Protein AF-A0A9D6CWF2-F1 (afdb_monomer)

pLDDT: mean 91.87, std 9.89, range [47.47, 98.5]

Structure (mmCIF, N/CA/C/O backbone):
data_AF-A0A9D6CWF2-F1
#
_entry.id   AF-A0A9D6CWF2-F1
#
loop_
_atom_site.group_PDB
_atom_site.id
_atom_site.type_symbol
_atom_site.label_atom_id
_atom_site.label_alt_id
_atom_site.label_comp_id
_atom_site.label_asym_id
_atom_site.label_entity_id
_atom_site.label_seq_id
_atom_site.pdbx_PDB_ins_code
_atom_site.Cartn_x
_atom_site.Cartn_y
_atom_site.Cartn_z
_atom_site.occupancy
_atom_site.B_iso_or_equiv
_atom_site.auth_seq_id
_atom_site.auth_comp_id
_atom_site.auth_asym_id
_atom_site.auth_atom_id
_atom_site.pdbx_PDB_model_num
ATOM 1 N N . MET A 1 1 ? 11.382 -7.520 1.191 1.00 77.56 1 MET A N 1
ATOM 2 C CA . MET A 1 1 ? 11.741 -6.749 -0.017 1.00 77.56 1 MET A CA 1
A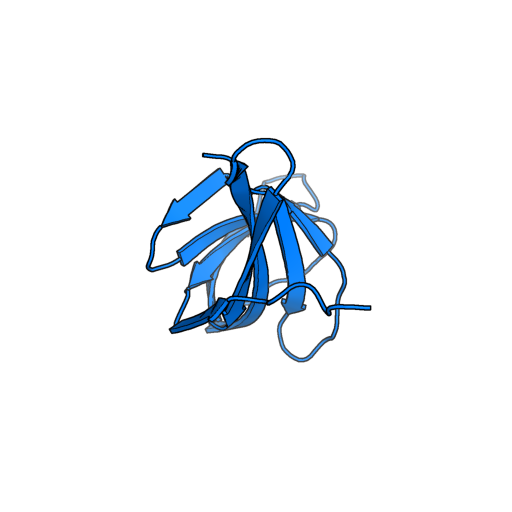TOM 3 C C . MET A 1 1 ? 11.028 -5.420 0.081 1.00 77.56 1 MET A C 1
ATOM 5 O O . MET A 1 1 ? 9.848 -5.424 0.424 1.00 77.56 1 MET A O 1
ATOM 9 N N . ASN A 1 2 ? 11.740 -4.332 -0.191 1.00 93.06 2 ASN A N 1
ATOM 10 C CA . ASN A 1 2 ? 11.192 -2.985 -0.156 1.00 93.06 2 ASN A CA 1
ATOM 11 C C . ASN A 1 2 ? 10.845 -2.573 -1.580 1.00 93.06 2 ASN A C 1
ATOM 13 O O . ASN A 1 2 ? 11.719 -2.524 -2.442 1.00 93.06 2 ASN A O 1
ATOM 17 N N . LEU A 1 3 ? 9.557 -2.369 -1.833 1.00 95.44 3 LEU A N 1
ATOM 18 C CA . LEU A 1 3 ? 9.043 -1.916 -3.114 1.00 95.44 3 LEU A CA 1
ATOM 19 C C . LEU A 1 3 ? 8.453 -0.521 -2.939 1.00 95.44 3 LEU A C 1
ATOM 21 O O . LEU A 1 3 ? 7.738 -0.305 -1.955 1.00 95.44 3 LEU A O 1
ATOM 25 N N . PRO A 1 4 ? 8.675 0.398 -3.889 1.00 96.94 4 PRO A N 1
ATOM 26 C CA . PRO A 1 4 ? 7.965 1.663 -3.906 1.00 96.94 4 PRO A CA 1
ATOM 27 C C . PRO A 1 4 ? 6.451 1.443 -3.944 1.00 96.94 4 PRO A C 1
ATOM 29 O O . PRO A 1 4 ? 5.931 0.669 -4.759 1.00 96.94 4 PRO A O 1
ATOM 32 N N . VAL A 1 5 ? 5.756 2.157 -3.065 1.00 97.69 5 VAL A N 1
ATOM 33 C CA . VAL A 1 5 ? 4.301 2.192 -2.946 1.00 97.69 5 VAL A CA 1
ATOM 34 C C . VAL A 1 5 ? 3.829 3.607 -3.236 1.00 97.69 5 VAL A C 1
ATOM 36 O O . VAL A 1 5 ? 4.324 4.567 -2.644 1.00 97.69 5 VAL A O 1
ATOM 39 N N . ARG A 1 6 ? 2.816 3.743 -4.091 1.00 97.94 6 ARG A N 1
ATOM 40 C CA . ARG A 1 6 ? 2.073 5.000 -4.236 1.00 97.94 6 ARG A CA 1
ATOM 41 C C . ARG A 1 6 ? 0.602 4.788 -3.931 1.00 97.94 6 ARG A C 1
ATOM 43 O O . ARG A 1 6 ? -0.106 4.170 -4.721 1.00 97.94 6 ARG A O 1
ATOM 50 N N . ILE A 1 7 ? 0.132 5.309 -2.810 1.00 98.06 7 ILE A N 1
ATOM 51 C CA . ILE A 1 7 ? -1.268 5.223 -2.396 1.00 98.06 7 ILE A CA 1
ATOM 52 C C . ILE A 1 7 ? -2.016 6.370 -3.062 1.00 98.06 7 ILE A C 1
ATOM 54 O O . ILE A 1 7 ? -1.629 7.527 -2.923 1.00 98.06 7 ILE A O 1
ATOM 58 N N . VAL A 1 8 ? -3.080 6.038 -3.794 1.00 98.06 8 VAL A N 1
ATOM 59 C CA . VAL A 1 8 ? -3.886 7.016 -4.546 1.00 98.06 8 VAL A CA 1
ATOM 60 C C . VAL A 1 8 ? -5.310 7.162 -4.025 1.00 98.06 8 VAL A C 1
ATOM 62 O O . VAL A 1 8 ? -6.027 8.100 -4.382 1.00 98.06 8 VAL A O 1
ATOM 65 N N . LYS A 1 9 ? -5.739 6.220 -3.184 1.00 97.94 9 LYS A N 1
ATOM 66 C CA . LYS A 1 9 ? -7.011 6.287 -2.477 1.00 97.94 9 LYS A CA 1
ATOM 67 C C . LYS A 1 9 ? -6.877 5.635 -1.114 1.00 97.94 9 LYS A C 1
ATOM 69 O O . LYS A 1 9 ? -6.435 4.491 -1.033 1.00 97.94 9 LYS A O 1
ATOM 74 N N . LEU A 1 10 ? -7.339 6.326 -0.083 1.00 97.25 10 LEU A N 1
ATOM 75 C CA . LEU A 1 10 ? -7.464 5.809 1.273 1.00 97.25 10 LEU A CA 1
ATOM 76 C C . LEU A 1 10 ? -8.852 6.194 1.784 1.00 97.25 10 LEU A C 1
ATOM 78 O O . LEU A 1 10 ? -9.272 7.340 1.627 1.00 97.25 10 LEU A O 1
ATOM 82 N N . LYS A 1 11 ? -9.607 5.239 2.339 1.00 95.12 11 LYS A N 1
ATOM 83 C CA . LYS A 1 11 ? -11.024 5.454 2.678 1.00 95.12 11 LYS A CA 1
ATOM 84 C C . LYS A 1 11 ? -11.793 5.913 1.421 1.00 95.12 11 LYS A C 1
ATOM 86 O O . LYS A 1 11 ? -11.805 5.227 0.396 1.00 95.12 11 LYS A O 1
ATOM 91 N N . GLN A 1 12 ? -12.447 7.069 1.466 1.00 93.06 12 GLN A N 1
ATOM 92 C CA . GLN A 1 12 ? -13.164 7.650 0.325 1.00 93.06 12 GLN A CA 1
ATOM 93 C C . GLN A 1 12 ? -12.410 8.819 -0.322 1.00 93.06 12 GLN A C 1
ATOM 95 O O . GLN A 1 12 ? -12.906 9.411 -1.279 1.00 93.06 12 GLN A O 1
ATOM 100 N N . GLU A 1 13 ? -11.192 9.096 0.135 1.00 95.25 13 GLU A N 1
ATOM 101 C CA . GLU A 1 13 ? -10.409 10.264 -0.250 1.00 95.25 13 GLU A CA 1
ATOM 102 C C . GLU A 1 13 ? -9.365 9.907 -1.306 1.00 95.25 13 GLU A C 1
ATOM 104 O O . GLU A 1 13 ? -8.776 8.821 -1.297 1.00 95.25 13 GLU A O 1
ATOM 109 N N . LYS A 1 14 ? -9.144 10.833 -2.242 1.00 96.88 14 LYS A N 1
ATOM 110 C CA . LYS A 1 14 ? -8.004 10.767 -3.157 1.00 96.88 14 LYS A CA 1
ATOM 111 C C . LYS A 1 14 ? -6.788 11.333 -2.440 1.00 96.88 14 LYS A C 1
ATOM 113 O O . LYS A 1 14 ? -6.857 12.437 -1.913 1.00 96.88 14 LYS A O 1
ATOM 118 N N . VAL A 1 15 ? -5.693 10.594 -2.481 1.00 96.69 15 VAL A N 1
ATOM 119 C CA . VAL A 1 15 ? -4.417 10.953 -1.850 1.00 96.69 15 VAL A CA 1
ATOM 120 C C . VAL A 1 15 ? -3.279 10.747 -2.859 1.00 96.69 15 VAL A C 1
ATOM 122 O O . VAL A 1 15 ? -3.507 10.178 -3.925 1.00 96.69 15 VAL A O 1
ATOM 125 N N . ASP A 1 16 ? -2.070 11.225 -2.566 1.00 96.88 16 ASP A N 1
ATOM 126 C CA . ASP A 1 16 ? -0.846 10.877 -3.312 1.00 96.88 16 ASP A CA 1
ATOM 127 C C . ASP A 1 16 ? 0.298 10.668 -2.316 1.00 96.88 16 ASP A C 1
ATOM 129 O O . ASP A 1 16 ? 1.157 11.528 -2.132 1.00 96.88 16 ASP A O 1
ATOM 133 N N . ILE A 1 17 ? 0.260 9.535 -1.614 1.00 96.81 17 ILE A N 1
ATOM 134 C CA . ILE A 1 17 ? 1.253 9.195 -0.588 1.00 96.81 17 ILE A CA 1
ATOM 135 C C . ILE A 1 17 ? 2.283 8.266 -1.217 1.00 96.81 17 ILE A C 1
ATOM 137 O O . ILE A 1 17 ? 1.922 7.225 -1.774 1.00 96.81 17 ILE A O 1
ATOM 141 N N . ARG A 1 18 ? 3.564 8.624 -1.116 1.00 97.25 18 ARG A N 1
ATOM 142 C CA . ARG A 1 18 ? 4.689 7.796 -1.566 1.00 97.25 18 ARG A CA 1
ATOM 143 C C . ARG A 1 18 ? 5.406 7.225 -0.350 1.00 97.25 18 ARG A C 1
ATOM 145 O O . ARG A 1 18 ? 5.777 7.972 0.542 1.00 97.25 18 ARG A O 1
ATOM 152 N N . THR A 1 19 ? 5.581 5.911 -0.325 1.00 96.56 19 THR A N 1
ATOM 153 C CA . THR A 1 19 ? 6.256 5.181 0.756 1.00 96.56 19 THR A CA 1
ATOM 154 C C . THR A 1 19 ? 6.890 3.908 0.188 1.00 96.56 19 THR A C 1
ATOM 156 O O . THR A 1 19 ? 6.881 3.692 -1.025 1.00 96.56 19 THR A O 1
ATOM 159 N N . GLU A 1 20 ? 7.426 3.048 1.043 1.00 97.38 20 GLU A N 1
ATOM 160 C CA . GLU A 1 20 ? 7.954 1.740 0.669 1.00 97.38 20 GLU A CA 1
ATOM 161 C C . GLU A 1 20 ? 7.299 0.622 1.479 1.00 97.38 20 GLU A C 1
ATOM 163 O O . GLU A 1 20 ? 6.952 0.779 2.653 1.00 97.38 20 GLU A O 1
ATOM 168 N N . THR A 1 21 ? 7.156 -0.553 0.863 1.00 97.31 21 THR A N 1
ATOM 169 C CA . THR A 1 21 ? 6.738 -1.745 1.599 1.00 97.31 21 THR A CA 1
ATOM 170 C C . THR A 1 21 ? 7.824 -2.172 2.579 1.00 97.31 21 THR A C 1
ATOM 172 O O . THR A 1 21 ? 8.979 -2.336 2.203 1.00 97.31 21 THR A O 1
ATOM 175 N N . ARG A 1 22 ? 7.438 -2.507 3.805 1.00 96.12 22 ARG A N 1
ATOM 176 C CA . ARG A 1 22 ? 8.257 -3.313 4.720 1.00 96.12 22 ARG A CA 1
ATOM 177 C C . ARG A 1 22 ? 8.117 -4.809 4.413 1.00 96.12 22 ARG A C 1
ATOM 179 O O . ARG A 1 22 ? 9.078 -5.567 4.528 1.00 96.12 22 ARG A O 1
ATOM 186 N N . ASN A 1 23 ? 6.930 -5.243 3.983 1.00 93.88 23 ASN A N 1
ATOM 187 C CA . ASN A 1 23 ? 6.670 -6.607 3.519 1.00 93.88 23 ASN A CA 1
ATOM 188 C C . ASN A 1 23 ? 5.631 -6.595 2.387 1.00 93.88 23 ASN A C 1
ATOM 190 O O . ASN A 1 23 ? 4.748 -5.738 2.355 1.00 93.88 23 ASN A O 1
ATOM 194 N N . VAL A 1 24 ? 5.739 -7.543 1.460 1.00 95.44 24 VAL A N 1
ATOM 195 C CA . VAL A 1 24 ? 4.815 -7.720 0.342 1.00 95.44 24 VAL A CA 1
ATOM 196 C C . VAL A 1 24 ? 4.647 -9.205 0.032 1.00 95.44 24 VAL A C 1
ATOM 198 O O . VAL A 1 24 ? 5.601 -9.981 0.064 1.00 95.44 24 VAL A O 1
ATOM 201 N N . SER A 1 25 ? 3.417 -9.587 -0.290 1.00 93.81 25 SER A N 1
ATOM 202 C CA . SER A 1 25 ? 3.022 -10.917 -0.743 1.00 93.81 25 SER A CA 1
ATOM 203 C C . SER A 1 25 ? 1.989 -10.795 -1.866 1.00 93.81 25 SER A C 1
ATOM 205 O O . SER A 1 25 ? 1.564 -9.695 -2.219 1.00 93.81 25 SER A O 1
ATOM 207 N N . SER A 1 26 ? 1.532 -11.924 -2.407 1.00 90.38 26 SER A N 1
ATOM 208 C CA . SER A 1 26 ? 0.406 -11.939 -3.348 1.00 90.38 26 SER A CA 1
ATOM 209 C C . SER A 1 26 ? -0.922 -11.516 -2.709 1.00 90.38 26 SER A C 1
ATOM 211 O O . SER A 1 26 ? -1.804 -11.041 -3.419 1.00 90.38 26 SER A O 1
ATOM 213 N N . ALA A 1 27 ? -1.069 -11.686 -1.391 1.00 95.31 27 ALA A N 1
ATOM 214 C CA . ALA A 1 27 ? -2.308 -11.418 -0.663 1.00 95.31 27 ALA A CA 1
ATOM 215 C C . ALA A 1 27 ? -2.368 -10.009 -0.053 1.00 95.31 27 ALA A C 1
ATOM 217 O O . ALA A 1 27 ? -3.446 -9.546 0.323 1.00 95.31 27 ALA A O 1
ATOM 218 N N . GLY A 1 28 ? -1.235 -9.316 0.071 1.00 96.75 28 GLY A N 1
ATOM 219 C CA . GLY A 1 28 ? -1.186 -8.040 0.774 1.00 96.75 28 GLY A CA 1
ATOM 220 C C . GLY A 1 28 ? 0.194 -7.402 0.842 1.00 96.75 28 GLY A C 1
ATOM 221 O O . GLY A 1 28 ? 1.205 -8.024 0.512 1.00 96.75 28 GLY A O 1
ATOM 222 N N . ALA A 1 29 ? 0.220 -6.159 1.308 1.00 97.69 29 ALA A N 1
ATOM 223 C CA . ALA A 1 29 ? 1.424 -5.376 1.549 1.00 97.69 29 ALA A CA 1
ATOM 224 C C . ALA A 1 29 ? 1.339 -4.667 2.906 1.00 97.69 29 ALA A C 1
ATOM 226 O O . ALA A 1 29 ? 0.252 -4.336 3.375 1.00 97.69 29 ALA A O 1
ATOM 227 N N . TYR A 1 30 ? 2.492 -4.434 3.524 1.00 97.56 30 TYR A N 1
ATOM 228 C CA . TYR A 1 30 ? 2.623 -3.680 4.766 1.00 97.56 30 TYR A CA 1
ATOM 229 C C . TYR A 1 30 ? 3.616 -2.536 4.564 1.00 97.56 30 TYR A C 1
ATOM 231 O O . TYR A 1 30 ? 4.716 -2.770 4.059 1.00 97.56 30 TYR A O 1
ATOM 239 N N . PHE A 1 31 ? 3.228 -1.315 4.924 1.00 97.12 31 PHE A N 1
ATOM 240 C CA . PHE A 1 31 ? 4.002 -0.080 4.743 1.00 97.12 31 PHE A CA 1
ATOM 241 C C . PHE A 1 31 ? 3.638 0.945 5.825 1.00 97.12 31 PHE A C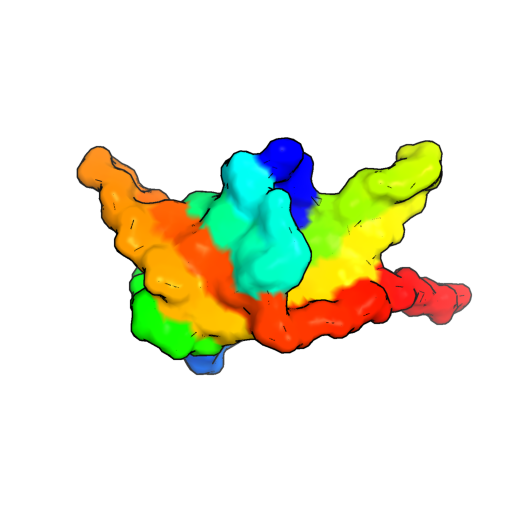 1
ATOM 243 O O . PHE A 1 31 ? 2.640 0.779 6.523 1.00 97.12 31 PHE A O 1
ATOM 250 N N . MET A 1 32 ? 4.443 2.000 5.953 1.00 95.62 32 MET A N 1
ATOM 251 C CA . MET A 1 32 ? 4.186 3.106 6.882 1.00 95.62 32 MET A CA 1
ATOM 252 C C . MET A 1 32 ? 3.616 4.305 6.134 1.00 95.62 32 MET A C 1
ATOM 254 O O . MET A 1 32 ? 4.067 4.600 5.024 1.00 95.62 32 MET A O 1
ATOM 258 N N . ILE A 1 33 ? 2.656 4.997 6.742 1.00 94.75 33 ILE A N 1
ATOM 259 C CA . ILE A 1 33 ? 2.150 6.286 6.261 1.00 94.75 33 ILE A CA 1
ATOM 260 C C . ILE A 1 33 ? 2.188 7.309 7.392 1.00 94.75 33 ILE A C 1
ATOM 262 O O . ILE A 1 33 ? 1.892 6.959 8.529 1.00 94.75 33 ILE A O 1
ATOM 266 N N . GLU A 1 34 ? 2.544 8.547 7.073 1.00 92.94 34 GLU A N 1
ATOM 267 C CA . GLU A 1 34 ? 2.618 9.674 8.011 1.00 92.94 34 GLU A CA 1
ATOM 268 C C . GLU A 1 34 ? 1.439 10.620 7.792 1.00 92.94 34 GLU A C 1
ATOM 270 O O . GLU A 1 34 ? 0.940 10.727 6.669 1.00 92.94 34 GLU A O 1
ATOM 275 N N . ASP A 1 35 ? 1.005 11.299 8.856 1.00 89.50 35 ASP A N 1
ATOM 276 C CA . ASP A 1 35 ? -0.023 12.349 8.829 1.00 89.50 35 ASP A CA 1
ATOM 277 C C . ASP A 1 35 ? -1.334 11.907 8.159 1.00 89.50 35 ASP A C 1
ATOM 279 O O . ASP A 1 35 ? -2.000 12.661 7.444 1.00 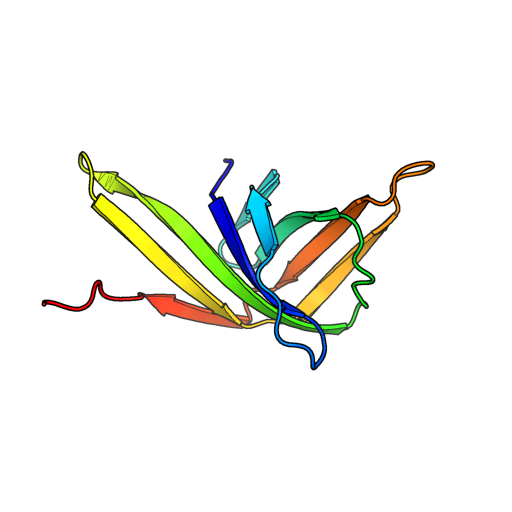89.50 35 ASP A O 1
ATOM 283 N N . GLN A 1 36 ? -1.697 10.639 8.355 1.00 90.94 36 GLN A N 1
ATOM 284 C CA . GLN A 1 36 ? -2.905 10.025 7.823 1.00 90.94 36 GLN A CA 1
ATOM 285 C C . GLN A 1 36 ? -3.571 9.162 8.885 1.00 90.94 36 GLN A C 1
ATOM 287 O O . GLN A 1 36 ? -2.907 8.492 9.667 1.00 90.94 36 GLN A O 1
ATOM 292 N N . GLU A 1 37 ? -4.899 9.102 8.828 1.00 91.69 37 GLU A N 1
ATOM 293 C CA . GLU A 1 37 ? -5.716 8.264 9.706 1.00 91.69 37 GLU A CA 1
ATOM 294 C C . GLU A 1 37 ? -6.338 7.114 8.894 1.00 91.69 37 GLU A C 1
ATOM 296 O O . GLU A 1 37 ? -7.460 7.246 8.370 1.00 91.69 37 GLU A O 1
ATOM 301 N N . PRO A 1 38 ? -5.606 6.001 8.691 1.00 93.69 38 PRO A N 1
ATOM 302 C CA . PRO A 1 38 ? -6.151 4.803 8.071 1.00 93.69 38 PRO A CA 1
ATOM 303 C C . PRO A 1 38 ? -7.157 4.139 9.015 1.00 93.69 38 PRO A C 1
ATOM 305 O O . PRO A 1 38 ? -7.018 4.175 10.232 1.00 93.69 38 PRO A O 1
ATOM 308 N N . LEU A 1 39 ? -8.167 3.481 8.448 1.00 95.88 39 LEU A N 1
ATOM 309 C CA . LEU A 1 39 ? -9.202 2.801 9.224 1.00 95.88 39 LEU A CA 1
ATOM 310 C C . LEU A 1 39 ? -9.267 1.323 8.822 1.00 95.88 39 LEU A C 1
ATOM 312 O O . LEU A 1 39 ? -9.410 1.047 7.627 1.00 95.88 39 LEU A O 1
ATOM 316 N N . PRO A 1 40 ? -9.209 0.363 9.765 1.00 97.06 40 PRO A N 1
ATOM 317 C CA . PRO A 1 40 ? -9.441 -1.045 9.461 1.00 97.06 40 PRO A CA 1
ATOM 318 C C . PRO A 1 40 ? -10.756 -1.272 8.701 1.00 97.06 40 PRO A C 1
ATOM 320 O O . PRO A 1 40 ? -11.787 -0.671 8.989 1.00 97.06 40 PRO A O 1
ATOM 323 N N . GLY A 1 41 ? -10.713 -2.129 7.685 1.00 97.75 41 GLY A N 1
ATOM 324 C CA . GLY A 1 41 ? -11.818 -2.409 6.768 1.00 97.75 41 GLY A CA 1
ATOM 325 C C . GLY A 1 41 ? -12.023 -1.369 5.661 1.00 97.75 41 GLY A C 1
ATOM 326 O O . GLY A 1 41 ? -12.716 -1.664 4.681 1.00 97.75 41 GLY A O 1
ATOM 327 N N . ALA A 1 42 ? -11.416 -0.181 5.759 1.00 97.88 42 ALA A N 1
ATOM 328 C CA . ALA A 1 42 ? -11.588 0.861 4.756 1.00 97.88 42 ALA A CA 1
ATOM 329 C C . ALA A 1 42 ? -10.939 0.473 3.419 1.00 97.88 42 ALA A C 1
ATOM 331 O O . ALA A 1 42 ? -9.877 -0.156 3.400 1.00 97.88 42 ALA A O 1
ATOM 332 N N . PRO A 1 43 ? -11.547 0.857 2.283 1.00 98.19 43 PRO A N 1
ATOM 333 C CA . PRO A 1 43 ? -10.965 0.587 0.981 1.00 98.19 43 PRO A CA 1
ATOM 334 C C . PRO A 1 43 ? -9.670 1.378 0.783 1.00 98.19 43 PRO A C 1
ATOM 336 O O . PRO A 1 43 ? -9.544 2.528 1.212 1.00 98.19 43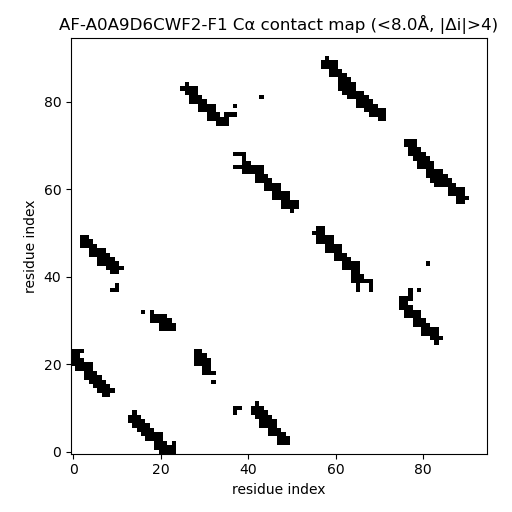 PRO A O 1
ATOM 339 N N . ILE A 1 44 ? -8.727 0.757 0.082 1.00 98.50 44 ILE A N 1
ATOM 340 C CA . ILE A 1 44 ? -7.445 1.353 -0.282 1.00 98.50 44 ILE A CA 1
ATOM 341 C C . ILE A 1 44 ? -7.106 1.002 -1.732 1.00 98.50 44 ILE A C 1
ATOM 343 O O . ILE A 1 44 ? -7.382 -0.102 -2.216 1.00 98.50 44 ILE A O 1
ATOM 347 N N . GLU A 1 45 ? -6.525 1.962 -2.441 1.00 98.38 45 GLU A N 1
ATOM 348 C CA . GLU A 1 45 ? -5.965 1.766 -3.772 1.00 98.38 45 GLU A CA 1
ATOM 349 C C . GLU A 1 45 ? -4.536 2.295 -3.796 1.00 98.38 45 GLU A C 1
ATOM 351 O O . GLU A 1 45 ? -4.278 3.445 -3.431 1.00 98.38 45 GLU A O 1
ATOM 356 N N . PHE A 1 46 ? -3.613 1.451 -4.238 1.00 98.19 46 PHE A N 1
ATOM 357 C CA . PHE A 1 46 ? -2.194 1.764 -4.260 1.00 98.19 46 PHE A CA 1
ATOM 358 C C . PHE A 1 46 ? -1.507 1.110 -5.452 1.00 98.19 46 PHE A C 1
ATOM 360 O O . PHE A 1 46 ? -1.997 0.130 -6.011 1.00 98.19 46 PHE A O 1
ATOM 367 N N . TYR A 1 47 ? -0.370 1.664 -5.842 1.00 97.81 47 TYR A N 1
ATOM 368 C CA . TYR A 1 47 ? 0.507 1.106 -6.854 1.00 97.81 47 TYR A CA 1
ATOM 369 C C . TYR A 1 47 ? 1.718 0.467 -6.187 1.00 97.81 47 TYR A C 1
ATOM 371 O O . TYR A 1 47 ? 2.275 1.059 -5.265 1.00 97.81 47 TYR A O 1
ATOM 379 N N . LEU A 1 48 ? 2.113 -0.715 -6.657 1.00 96.69 48 LEU A N 1
ATOM 380 C CA . LEU A 1 48 ? 3.388 -1.350 -6.325 1.00 96.69 48 LEU A CA 1
ATOM 381 C C . LEU A 1 48 ? 4.297 -1.316 -7.544 1.00 96.69 48 LEU A C 1
ATOM 383 O O . LEU A 1 48 ? 3.902 -1.788 -8.612 1.00 96.69 48 LEU A O 1
ATOM 387 N N . THR A 1 49 ? 5.518 -0.824 -7.369 1.00 95.50 49 THR A N 1
ATOM 388 C CA . THR A 1 49 ? 6.522 -0.796 -8.434 1.00 95.50 49 THR A CA 1
ATOM 389 C C . THR A 1 49 ? 7.548 -1.891 -8.204 1.00 95.50 49 THR A C 1
ATOM 391 O O . THR A 1 49 ? 8.310 -1.852 -7.243 1.00 95.50 49 THR A O 1
ATOM 394 N N . PHE A 1 50 ? 7.587 -2.868 -9.102 1.00 92.75 50 PHE A N 1
ATOM 395 C CA . PHE A 1 50 ? 8.565 -3.946 -9.084 1.00 92.75 50 PHE A CA 1
ATOM 396 C C . PHE A 1 50 ? 9.746 -3.592 -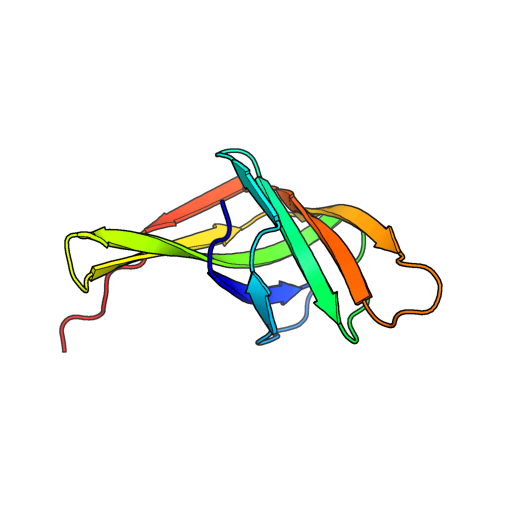9.993 1.00 92.75 50 PHE A C 1
ATOM 398 O O . PHE A 1 50 ? 9.523 -3.198 -11.148 1.00 92.75 50 PHE A O 1
ATOM 405 N N . PRO A 1 51 ? 10.994 -3.750 -9.516 1.00 87.81 51 PRO A N 1
ATOM 406 C CA . PRO A 1 51 ? 12.150 -3.684 -10.395 1.00 87.81 51 PRO A CA 1
ATOM 407 C C . PRO A 1 51 ? 12.078 -4.836 -11.407 1.00 87.81 51 PRO A C 1
ATOM 409 O O . PRO A 1 51 ? 11.818 -5.984 -11.043 1.00 87.81 51 PRO A O 1
ATOM 412 N N . HIS A 1 52 ? 12.285 -4.523 -12.683 1.00 83.81 52 HIS A N 1
ATOM 413 C CA . HIS A 1 52 ? 12.431 -5.491 -13.768 1.00 83.81 52 HIS A CA 1
ATOM 414 C C . HIS A 1 52 ? 13.807 -5.281 -14.430 1.00 83.81 52 HIS A C 1
ATOM 416 O O . HIS A 1 52 ? 14.605 -4.461 -13.986 1.00 83.81 52 HIS A O 1
ATOM 422 N N . GLU A 1 53 ? 14.122 -6.049 -15.471 1.00 79.94 53 GLU A N 1
ATOM 423 C CA . GLU A 1 53 ? 15.382 -5.962 -16.213 1.00 79.94 53 GLU A CA 1
ATOM 424 C C . GLU A 1 53 ? 15.812 -4.528 -16.572 1.00 79.94 53 GLU A C 1
ATOM 426 O O . GLU A 1 53 ? 15.064 -3.774 -17.210 1.00 79.94 53 GLU A O 1
ATOM 431 N N . LYS A 1 54 ? 17.081 -4.232 -16.261 1.00 77.75 54 LYS A N 1
ATOM 432 C CA . LYS A 1 54 ? 17.783 -2.971 -16.541 1.00 77.75 54 LYS A CA 1
ATOM 433 C C . LYS A 1 54 ? 17.047 -1.772 -15.929 1.00 77.75 54 LYS A C 1
ATOM 435 O O . LYS A 1 54 ? 17.061 -1.626 -14.716 1.00 77.75 54 LYS A O 1
ATOM 440 N N . ASP A 1 55 ? 16.386 -0.970 -16.763 1.00 72.94 55 ASP A N 1
ATOM 441 C CA . ASP A 1 55 ? 15.709 0.282 -16.392 1.00 72.94 55 ASP A CA 1
ATOM 442 C C . ASP A 1 55 ? 14.181 0.190 -16.523 1.00 72.94 55 ASP A C 1
ATOM 444 O O . ASP A 1 55 ? 13.472 1.199 -16.523 1.00 72.94 55 ASP A O 1
ATOM 448 N N . LYS A 1 56 ? 13.646 -1.021 -16.710 1.00 82.69 56 LYS A N 1
ATOM 449 C CA . LYS A 1 56 ? 12.202 -1.226 -16.806 1.00 82.69 56 LYS A CA 1
ATOM 450 C C . LYS A 1 56 ? 11.634 -1.482 -15.422 1.00 82.69 56 LYS A C 1
ATOM 452 O O . LYS A 1 56 ? 12.182 -2.248 -14.636 1.00 82.69 56 LYS A O 1
ATOM 457 N N . THR A 1 57 ? 10.484 -0.888 -15.158 1.00 89.88 57 THR A N 1
ATOM 458 C CA . THR A 1 57 ? 9.686 -1.181 -13.974 1.00 89.88 57 THR A CA 1
ATOM 459 C C . THR A 1 57 ? 8.357 -1.781 -14.390 1.00 89.88 57 THR A C 1
ATOM 461 O O . THR A 1 57 ? 7.818 -1.499 -15.465 1.00 89.88 57 THR A O 1
ATOM 464 N N . VAL A 1 58 ? 7.836 -2.647 -13.530 1.00 92.44 58 VAL A N 1
ATOM 465 C CA . VAL A 1 58 ? 6.478 -3.165 -13.647 1.00 92.44 58 VAL A CA 1
ATOM 466 C C . VAL A 1 58 ? 5.662 -2.525 -12.543 1.00 92.44 58 VAL A C 1
ATOM 468 O O . VAL A 1 58 ? 5.947 -2.727 -11.367 1.00 92.44 58 VAL A O 1
ATOM 471 N N . GLU A 1 59 ? 4.646 -1.755 -12.914 1.00 94.44 59 GLU A N 1
ATOM 472 C CA . GLU A 1 59 ? 3.735 -1.152 -11.948 1.00 94.44 59 GLU A CA 1
ATOM 473 C C . GLU A 1 59 ? 2.439 -1.971 -11.887 1.00 94.44 59 GLU A C 1
ATOM 475 O O . GLU A 1 59 ? 1.815 -2.276 -12.909 1.00 94.44 59 GLU A O 1
ATOM 480 N N . LEU A 1 60 ? 2.035 -2.351 -10.679 1.00 95.62 60 LEU A N 1
ATOM 481 C CA . LEU A 1 60 ? 0.757 -2.997 -10.409 1.00 95.62 60 LEU A CA 1
ATOM 482 C C . LEU A 1 60 ? -0.172 -2.002 -9.739 1.00 95.62 60 LEU A C 1
ATOM 484 O O . LEU A 1 60 ? 0.174 -1.451 -8.701 1.00 95.62 60 LEU A O 1
ATOM 488 N N . ARG A 1 61 ? -1.378 -1.826 -10.278 1.00 97.44 61 ARG A N 1
ATOM 489 C CA . ARG A 1 61 ? -2.464 -1.133 -9.583 1.00 97.44 61 ARG A CA 1
ATOM 490 C C . ARG A 1 61 ? -3.211 -2.135 -8.717 1.00 97.44 61 ARG A C 1
ATOM 492 O O . ARG A 1 61 ? -3.903 -3.000 -9.254 1.00 97.44 61 ARG A O 1
ATOM 499 N N . CYS A 1 62 ? -3.103 -1.992 -7.407 1.00 98.06 62 CYS A N 1
ATOM 500 C CA . CYS A 1 62 ? -3.717 -2.852 -6.406 1.00 98.06 62 CYS A CA 1
ATOM 501 C C . CYS A 1 62 ? -4.954 -2.186 -5.795 1.00 98.06 62 CYS A C 1
ATOM 503 O O . CYS A 1 62 ? -4.969 -0.986 -5.514 1.00 98.06 62 CYS A O 1
AT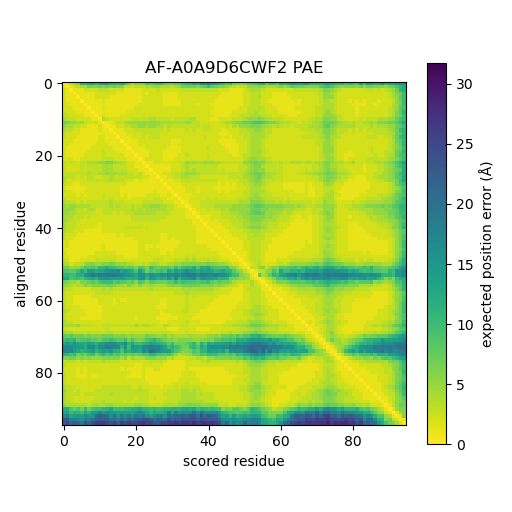OM 505 N N . ARG A 1 63 ? -6.000 -2.982 -5.572 1.00 98.12 63 ARG A N 1
ATOM 506 C CA . ARG A 1 63 ? -7.221 -2.600 -4.859 1.00 98.12 63 ARG A CA 1
ATOM 507 C C . ARG A 1 63 ? -7.503 -3.618 -3.772 1.00 98.12 63 ARG A C 1
ATOM 509 O O . ARG A 1 63 ? -7.501 -4.818 -4.043 1.00 98.12 63 ARG A O 1
ATOM 516 N N . GLY A 1 64 ? -7.813 -3.129 -2.584 1.00 97.94 64 GLY A N 1
ATOM 517 C CA . GLY A 1 64 ? -8.191 -3.969 -1.460 1.00 97.94 64 GLY A CA 1
ATOM 518 C C . GLY A 1 64 ? -8.685 -3.133 -0.296 1.00 97.94 64 GLY A C 1
ATOM 519 O O . GLY A 1 64 ? -9.339 -2.101 -0.492 1.00 97.94 64 GLY A O 1
ATOM 520 N N . ARG A 1 65 ? -8.379 -3.586 0.916 1.00 98.38 65 ARG A N 1
ATOM 521 C CA . ARG A 1 65 ? -8.795 -2.946 2.164 1.00 98.38 65 ARG A CA 1
ATOM 522 C C . ARG A 1 65 ? -7.651 -2.892 3.156 1.00 98.38 65 ARG A C 1
ATOM 524 O O . ARG A 1 65 ? -6.751 -3.726 3.129 1.00 98.38 65 ARG A O 1
ATOM 531 N N . VAL A 1 66 ? -7.723 -1.939 4.070 1.00 98.25 66 VAL A N 1
ATOM 532 C CA . VAL A 1 66 ? -6.884 -1.940 5.266 1.00 98.25 66 VAL A CA 1
ATOM 533 C C . VAL A 1 66 ? -7.313 -3.119 6.141 1.00 98.25 66 VAL A C 1
ATOM 535 O O . VAL A 1 66 ? -8.473 -3.211 6.528 1.00 98.25 66 VAL A O 1
ATOM 538 N N . VAL A 1 67 ? -6.400 -4.037 6.440 1.00 97.81 67 VAL A N 1
ATOM 539 C CA . VAL A 1 67 ? -6.653 -5.198 7.312 1.00 97.81 67 VAL A CA 1
ATOM 540 C C . VAL A 1 67 ? -6.157 -4.974 8.737 1.00 97.81 67 VAL A C 1
ATOM 542 O O . VAL A 1 67 ? -6.675 -5.582 9.667 1.00 97.81 67 VAL A O 1
ATOM 545 N N . ARG A 1 68 ? -5.164 -4.098 8.912 1.00 95.94 68 ARG A N 1
ATOM 546 C CA . ARG A 1 68 ? -4.544 -3.783 10.200 1.00 95.94 68 ARG A CA 1
ATOM 547 C C . ARG A 1 68 ? -3.987 -2.365 10.177 1.00 95.94 68 ARG A C 1
ATOM 549 O O . ARG A 1 68 ? -3.401 -1.970 9.170 1.00 95.94 68 ARG A O 1
ATOM 556 N N . VAL A 1 69 ? -4.127 -1.665 11.298 1.00 96.25 69 VAL A N 1
ATOM 557 C CA . VAL A 1 69 ? -3.425 -0.415 11.599 1.00 96.25 69 VAL A CA 1
ATOM 558 C C . VAL A 1 69 ? -2.632 -0.634 12.885 1.00 96.25 69 VAL A C 1
ATOM 560 O O . VAL A 1 69 ? -3.164 -1.194 13.839 1.00 96.25 69 VAL A O 1
ATOM 563 N N . GLU A 1 70 ? -1.360 -0.264 12.871 1.00 94.62 70 GLU A N 1
ATOM 564 C CA . GLU A 1 70 ? -0.468 -0.254 14.028 1.00 94.62 70 GLU A CA 1
ATOM 565 C C . GLU A 1 70 ? -0.063 1.193 14.281 1.00 94.62 70 GLU A C 1
ATOM 567 O O . GLU A 1 70 ? 0.600 1.804 13.443 1.00 94.62 70 GLU A O 1
ATOM 572 N N . GLU A 1 71 ? -0.480 1.742 15.413 1.00 87.81 71 GLU A N 1
ATOM 573 C CA . GLU A 1 71 ? 0.008 3.039 15.870 1.00 87.81 71 GLU A CA 1
ATOM 574 C C . GLU A 1 71 ? 1.450 2.877 16.355 1.00 87.81 71 GLU A C 1
ATOM 576 O O . GLU A 1 71 ? 1.792 1.884 17.004 1.00 87.81 71 GLU A O 1
ATOM 581 N N . VAL A 1 72 ? 2.309 3.828 15.996 1.00 82.12 72 VAL A N 1
ATOM 582 C CA . VAL A 1 72 ? 3.678 3.884 16.504 1.00 82.12 72 VAL A CA 1
ATOM 583 C C . VAL A 1 72 ? 3.714 4.950 17.591 1.00 82.12 72 VAL A C 1
ATOM 585 O O . VAL A 1 72 ? 3.500 6.128 17.314 1.00 82.12 72 VAL A O 1
ATOM 588 N N . ASP A 1 73 ? 3.943 4.526 18.836 1.00 72.25 73 ASP A N 1
ATOM 589 C CA . ASP A 1 73 ? 3.941 5.413 20.002 1.00 72.25 73 ASP A CA 1
ATOM 590 C C . ASP A 1 73 ? 4.866 6.622 19.794 1.00 72.25 73 ASP A C 1
ATOM 592 O O . ASP A 1 73 ? 6.072 6.479 19.591 1.00 72.25 73 ASP A O 1
ATOM 596 N N . GLY A 1 74 ? 4.294 7.825 19.889 1.00 66.56 74 GLY A N 1
ATOM 597 C CA . GLY A 1 74 ? 5.033 9.085 19.783 1.00 66.56 74 GLY A CA 1
ATOM 598 C C . GLY A 1 74 ? 5.349 9.547 18.356 1.00 66.56 74 GLY A C 1
ATOM 599 O O . GLY A 1 74 ? 5.980 10.593 18.205 1.00 66.56 74 GLY A O 1
ATOM 600 N N . GLU A 1 75 ? 4.896 8.831 17.325 1.00 73.94 75 GLU A N 1
ATOM 601 C CA . GLU A 1 75 ? 5.049 9.223 15.921 1.00 73.94 75 GLU A CA 1
ATOM 602 C C . GLU A 1 75 ? 3.689 9.551 15.285 1.00 73.94 75 GLU A C 1
ATOM 604 O O . GLU A 1 75 ? 2.658 8.986 15.640 1.00 73.94 75 GLU A O 1
ATOM 609 N N . THR A 1 76 ? 3.677 10.437 14.283 1.00 82.25 76 THR A N 1
ATOM 610 C CA . THR A 1 76 ? 2.496 10.637 13.416 1.00 82.25 76 THR A CA 1
ATOM 611 C C . THR A 1 76 ? 2.372 9.544 12.347 1.00 82.25 76 THR A C 1
ATOM 613 O O . THR A 1 76 ? 1.518 9.617 11.459 1.00 82.25 76 THR A O 1
ATOM 616 N N . ALA A 1 77 ? 3.229 8.521 12.422 1.00 88.19 77 ALA A N 1
ATOM 617 C CA . ALA A 1 77 ? 3.283 7.407 11.499 1.00 88.19 77 ALA A CA 1
ATOM 618 C C . ALA A 1 77 ? 2.398 6.242 11.964 1.00 88.19 77 ALA A C 1
ATOM 620 O O . ALA A 1 77 ? 2.436 5.803 13.110 1.00 88.19 77 ALA A O 1
ATOM 621 N N . SER A 1 78 ? 1.640 5.683 11.025 1.00 94.31 78 SER A N 1
ATOM 622 C CA . SER A 1 78 ? 0.850 4.468 11.208 1.00 94.31 78 SER A CA 1
ATOM 623 C C . SER A 1 78 ? 1.361 3.353 10.301 1.00 94.31 78 SER A C 1
ATOM 625 O O . SER A 1 78 ? 1.543 3.539 9.093 1.00 94.31 78 SER A O 1
ATOM 627 N N . GLY A 1 79 ? 1.554 2.164 10.867 1.00 95.88 79 GLY A N 1
ATOM 628 C CA . GLY A 1 79 ? 1.797 0.937 10.121 1.00 95.88 79 GLY A CA 1
ATOM 629 C C . GLY A 1 79 ? 0.498 0.402 9.538 1.00 95.88 79 GLY A C 1
ATOM 630 O O . GLY A 1 79 ? -0.459 0.141 10.259 1.00 95.88 79 GLY A O 1
ATOM 631 N N . VAL A 1 80 ? 0.446 0.208 8.224 1.00 97.50 80 VAL A N 1
ATOM 632 C CA . VAL A 1 80 ? -0.771 -0.201 7.516 1.00 97.50 80 VAL A CA 1
ATOM 633 C C . VAL A 1 80 ? -0.548 -1.535 6.835 1.00 97.50 80 VAL A C 1
ATOM 635 O O . VAL A 1 80 ? 0.275 -1.659 5.932 1.00 97.50 80 VAL A O 1
ATOM 638 N N . GLY A 1 81 ? -1.319 -2.540 7.248 1.00 97.94 81 GLY A N 1
ATOM 639 C CA . GLY A 1 81 ? -1.489 -3.775 6.491 1.00 97.94 81 GLY A CA 1
ATOM 640 C C . GLY A 1 81 ? -2.642 -3.610 5.510 1.00 97.94 81 GLY A C 1
ATOM 641 O O . GLY A 1 81 ? -3.768 -3.355 5.934 1.00 97.94 81 GLY A O 1
ATOM 642 N N . ALA A 1 82 ? -2.384 -3.780 4.218 1.00 98.31 82 ALA A N 1
ATOM 643 C CA . ALA A 1 82 ? -3.381 -3.707 3.157 1.00 98.31 82 ALA A CA 1
ATOM 644 C C . ALA A 1 82 ? -3.522 -5.057 2.445 1.00 98.31 82 ALA A C 1
ATOM 646 O O . ALA A 1 82 ? -2.522 -5.682 2.090 1.00 98.31 82 ALA A O 1
ATOM 647 N N . SER A 1 83 ? -4.758 -5.493 2.198 1.00 98.44 83 SER A N 1
ATOM 648 C CA . SER A 1 83 ? -5.035 -6.633 1.324 1.00 98.44 83 SER A CA 1
ATOM 649 C C . SER A 1 83 ? -4.869 -6.257 -0.149 1.00 98.44 83 SER A C 1
ATOM 651 O O . SER A 1 83 ? -5.031 -5.099 -0.548 1.00 98.44 83 SER A O 1
ATOM 653 N N . ILE A 1 84 ? -4.579 -7.258 -0.974 1.00 98.31 84 ILE A N 1
ATOM 654 C CA . ILE A 1 84 ? -4.646 -7.174 -2.433 1.00 98.31 84 ILE A CA 1
ATOM 655 C C . ILE A 1 84 ? -5.795 -8.079 -2.880 1.00 98.31 84 ILE A C 1
ATOM 657 O O . ILE A 1 84 ? -5.617 -9.271 -3.110 1.00 98.31 84 ILE A O 1
ATOM 661 N N . ASP A 1 85 ? -6.991 -7.504 -3.000 1.00 97.19 85 ASP A N 1
ATOM 662 C CA . ASP A 1 85 ? -8.184 -8.236 -3.445 1.00 97.19 85 ASP A CA 1
ATOM 663 C C . ASP A 1 85 ? -8.169 -8.396 -4.975 1.00 97.19 85 ASP A C 1
ATOM 665 O O . ASP A 1 85 ? -8.622 -9.400 -5.526 1.00 97.19 85 ASP A O 1
ATOM 669 N N . ARG A 1 86 ? -7.675 -7.371 -5.683 1.00 96.38 86 ARG A N 1
ATOM 670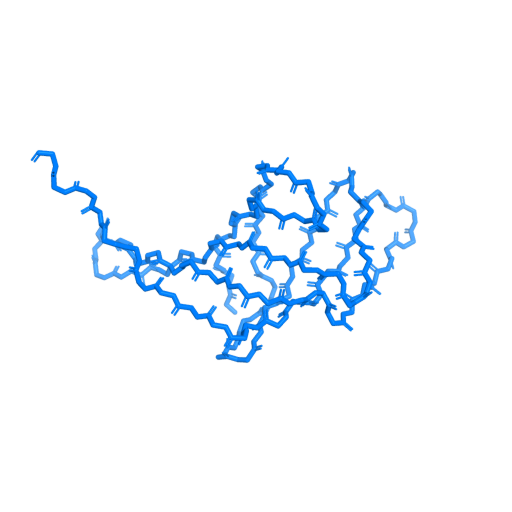 C CA . ARG A 1 86 ? -7.479 -7.363 -7.139 1.00 96.38 86 ARG A CA 1
ATOM 671 C C . ARG A 1 86 ? -6.250 -6.539 -7.490 1.00 96.38 86 ARG A C 1
ATOM 673 O O . ARG A 1 86 ? -6.026 -5.482 -6.903 1.00 96.38 86 ARG A O 1
ATOM 680 N N . TYR A 1 87 ? -5.522 -6.960 -8.518 1.00 96.31 87 TYR A N 1
ATOM 681 C CA . TYR A 1 87 ? -4.447 -6.167 -9.106 1.00 96.31 87 TYR A CA 1
ATOM 682 C C . TYR A 1 87 ? -4.515 -6.178 -10.634 1.00 96.31 87 TYR A C 1
ATOM 684 O O . TYR A 1 87 ? -5.110 -7.070 -11.240 1.00 96.31 87 TYR A O 1
ATOM 692 N N . GLN A 1 88 ? -3.929 -5.161 -11.261 1.00 95.62 88 GLN A N 1
ATOM 693 C CA . GLN A 1 88 ? -3.797 -5.061 -12.714 1.00 95.62 88 GLN A CA 1
ATOM 694 C C . GLN A 1 88 ? -2.412 -4.529 -13.073 1.00 95.62 88 GLN A C 1
ATOM 696 O O . GLN A 1 88 ? -1.942 -3.574 -12.458 1.00 95.62 88 GLN A O 1
ATOM 701 N N . PHE A 1 89 ? -1.787 -5.111 -14.098 1.00 94.69 89 PHE A N 1
ATOM 702 C CA . PHE A 1 89 ? -0.562 -4.565 -14.675 1.00 94.69 89 PHE A CA 1
ATOM 703 C C . PHE A 1 89 ? -0.860 -3.233 -15.360 1.00 94.69 89 PHE A C 1
ATOM 705 O O . PHE A 1 89 ? -1.691 -3.156 -16.271 1.00 94.69 89 PHE A O 1
ATOM 712 N N . VAL A 1 90 ? -0.155 -2.190 -14.944 1.00 92.69 90 VAL A N 1
ATOM 713 C CA . VAL A 1 90 ? -0.202 -0.886 -15.590 1.00 92.69 90 VAL A CA 1
ATOM 714 C C . VAL A 1 90 ? 0.782 -0.926 -16.745 1.00 92.69 90 VAL A C 1
ATOM 716 O O . VAL A 1 90 ? 1.985 -1.111 -16.569 1.00 92.69 90 VAL A O 1
ATOM 719 N N . ARG A 1 91 ? 0.265 -0.789 -17.965 1.00 81.62 91 ARG A N 1
ATOM 720 C CA . ARG A 1 91 ? 1.125 -0.658 -19.139 1.00 81.62 91 ARG A CA 1
ATOM 721 C C . ARG A 1 91 ? 1.619 0.786 -19.207 1.00 81.62 91 ARG A C 1
ATOM 723 O O . ARG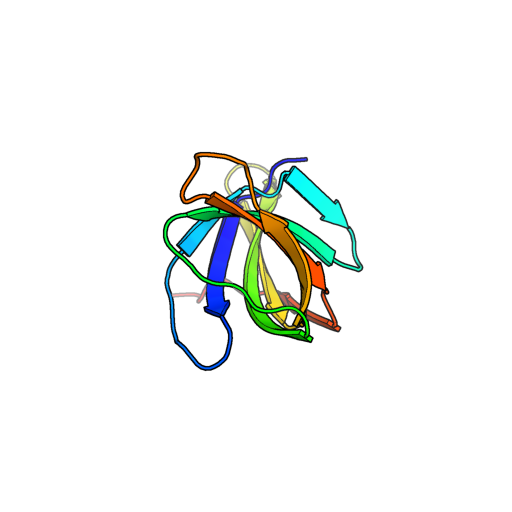 A 1 91 ? 0.779 1.686 -19.116 1.00 81.62 91 ARG A O 1
ATOM 730 N N . PRO A 1 92 ? 2.923 1.031 -19.417 1.00 70.44 92 PRO A N 1
ATOM 731 C CA . PRO A 1 92 ? 3.377 2.368 -19.762 1.00 70.44 92 PRO A CA 1
ATOM 732 C C . PRO A 1 92 ? 2.606 2.812 -21.00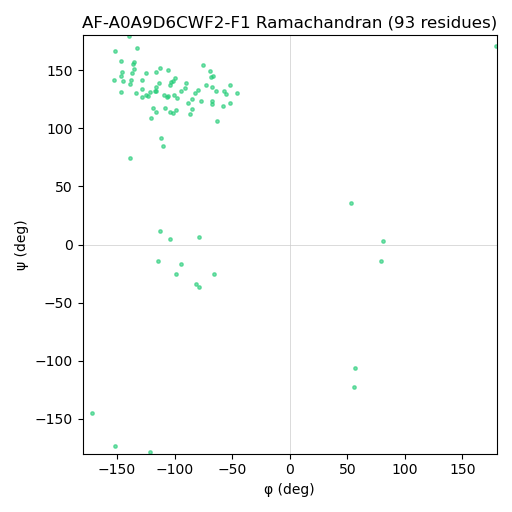8 1.00 70.44 92 PRO A C 1
ATOM 734 O O . PRO A 1 92 ? 2.497 2.053 -21.979 1.00 70.44 92 PRO A O 1
ATOM 737 N N . ARG A 1 93 ? 2.002 4.008 -20.970 1.00 62.28 93 ARG A N 1
ATOM 738 C CA . ARG A 1 93 ? 1.378 4.573 -22.172 1.00 62.28 93 ARG A CA 1
ATOM 739 C C . ARG A 1 93 ? 2.480 4.667 -23.224 1.00 62.28 93 ARG A C 1
ATOM 741 O O . ARG A 1 93 ? 3.477 5.343 -22.994 1.00 62.28 93 ARG A O 1
ATOM 748 N N . LYS A 1 94 ? 2.308 3.977 -24.354 1.00 52.31 94 LYS A N 1
ATOM 749 C CA . LYS A 1 94 ? 3.068 4.303 -25.561 1.00 52.31 94 LYS A CA 1
ATOM 750 C C . LYS A 1 94 ? 2.649 5.724 -25.938 1.00 52.31 94 LYS A C 1
ATOM 752 O O . LYS A 1 94 ? 1.483 5.929 -26.278 1.00 52.31 94 LYS A O 1
ATOM 757 N N . GLY A 1 95 ? 3.546 6.678 -25.703 1.00 47.47 95 GLY A N 1
ATOM 758 C CA . GLY A 1 95 ? 3.492 7.986 -26.348 1.00 47.47 95 GLY A CA 1
ATOM 759 C C . GLY A 1 95 ? 3.736 7.841 -27.839 1.00 47.47 95 GLY A C 1
ATOM 760 O O . GLY A 1 95 ? 4.381 6.835 -28.223 1.00 47.47 95 GLY A O 1
#

Solvent-accessible surface area (backbone atoms only — not comparable to full-atom values): 5215 Å² total; per-residue (Å²): 102,74,33,49,30,41,35,46,28,50,60,94,43,82,50,82,47,77,42,45,26,71,36,70,59,87,60,27,40,28,33,59,43,65,85,59,87,84,51,69,71,29,41,33,32,34,33,43,43,42,87,44,76,90,90,44,71,46,38,31,45,32,35,29,27,25,74,39,72,42,81,42,90,97,53,66,38,30,39,37,33,31,39,40,76,44,72,44,81,55,73,80,78,84,125

Mean predicted aligned error: 4.38 Å

Radius of gyration: 13.33 Å; Cα contacts (8 Å, |Δi|>4): 239; chains: 1; bounding box: 31×24×46 Å

Sequence (95 aa):
MNLPVRIVKLKQEKVDIRTETRNVSSAGAYFMIEDQEPLPGAPIEFYLTFPHEKDKTVELRCRGRVVRVEEVDGETASGVGASIDRYQFVRPRKG

Foldseek 3Di:
DWWWKFWQDAQHDGDGFIWIFPDDDLFWTKTKDAPDDGDAFGKTWMWTWDDDPDPDIKIKTFIFGFHDWDDDPPGSMIITITTRPDIDTDDDPPD

Nearest PDB structures (foldseek):
  5vx6-assembly1_A  TM=8.248E-01  e=1.752E-03  Bacillus subtilis subsp. subtilis str. 168
  9hat-assembly1_AC  TM=3.059E-01  e=1.271E+00  Leviviridae sp.
  8y3n-assembly1_D  TM=3.056E-01  e=1.271E+00  Emesvirus zinderi
  6d0t-assembly2_B  TM=2.488E-01  e=6.957E+00  synthetic construct
  6yfq-assembly1_AA  TM=2.915E-01  e=9.074E+00  Leviviridae sp.

Secondary structure (DSSP, 8-state):
---EEEEEEETTEEEEEEEEEEEE-SSEEEEEEES----TT-EEEEEEEEE-STT-EEEEEEEEEEEEEEE-TTSSEEEEEEE-SEEEEEPPP--